Protein AF-A0A6J4M6Q7-F1 (afdb_monomer_lite)

Radius of gyration: 16.39 Å; chains: 1; bounding box: 34×26×50 Å

Foldseek 3Di:
DDLVVLLVVLLVQLVVLDVVSNVVSLVVCVVVDPPVSSLVSLLSSQLVNCVVPVVSLVSQVVDPDDPSSVQSSQQSVLVVLVVQLVVVPHDEPPQWDGDNSGDIDGDPVSVVSSLVPDDVVVNVVVVVVVD

Secondary structure (DSSP, 8-state):
--HHHHHHHHHHHHHTT-HHHHHHHHHHHHHHS-TTHHHHHHHHHHHHHHHH-HHHHHHHHHS---HHHHHHHHHHHHHHHHHHHHHTTPPBTTTEEE-TTS-EEE-HHHHHHHHHTS-HHHHHHHHTT--

Structure (mmCIF, N/CA/C/O backbone):
data_AF-A0A6J4M6Q7-F1
#
_entry.id   AF-A0A6J4M6Q7-F1
#
loop_
_atom_site.group_PDB
_atom_site.id
_atom_site.type_symbol
_atom_site.label_atom_id
_atom_site.label_alt_id
_atom_site.label_comp_id
_atom_site.label_asym_id
_atom_site.label_entity_id
_atom_site.label_seq_id
_atom_site.pdbx_PDB_ins_code
_atom_site.Cartn_x
_atom_site.Cartn_y
_atom_site.Cartn_z
_atom_site.occupancy
_atom_site.B_iso_or_equiv
_atom_site.auth_seq_id
_atom_site.auth_comp_id
_atom_site.auth_asym_id
_atom_site.auth_atom_id
_atom_site.pdbx_PDB_model_num
ATOM 1 N N . MET A 1 1 ? 2.069 -1.228 23.344 1.00 58.84 1 MET A N 1
ATOM 2 C CA . MET A 1 1 ? 0.864 -0.978 22.526 1.00 58.84 1 MET A CA 1
ATOM 3 C C . MET A 1 1 ? 0.968 -1.818 21.255 1.00 58.84 1 MET A C 1
ATOM 5 O O . MET A 1 1 ? 2.051 -1.849 20.690 1.00 58.84 1 MET A O 1
ATOM 9 N N . ASN A 1 2 ? -0.055 -2.592 20.868 1.00 77.75 2 ASN A N 1
ATOM 10 C CA . ASN A 1 2 ? 0.086 -3.609 19.811 1.00 77.75 2 ASN A CA 1
ATOM 11 C C . ASN A 1 2 ? -0.368 -3.073 18.444 1.00 77.75 2 ASN A C 1
ATOM 13 O O . ASN A 1 2 ? -1.563 -3.068 18.154 1.00 77.75 2 ASN A O 1
ATOM 17 N N . LEU A 1 3 ? 0.590 -2.657 17.611 1.00 81.56 3 LEU A N 1
ATOM 18 C CA . LEU A 1 3 ? 0.362 -2.144 16.252 1.00 81.56 3 LEU A CA 1
ATOM 19 C C . LEU A 1 3 ? -0.462 -3.100 15.378 1.00 81.56 3 LEU A C 1
ATOM 21 O O . LEU A 1 3 ? -1.285 -2.651 14.588 1.00 81.56 3 LEU A O 1
ATOM 25 N N . SER A 1 4 ? -0.326 -4.412 15.583 1.00 85.00 4 SER A N 1
ATOM 26 C CA . SER A 1 4 ? -1.072 -5.435 14.838 1.00 85.00 4 SER A CA 1
ATOM 27 C C . SER A 1 4 ? -2.587 -5.304 15.017 1.00 85.00 4 SER A C 1
ATOM 29 O O . SER A 1 4 ? -3.339 -5.509 14.066 1.00 85.00 4 SER A O 1
ATOM 31 N N . ASN A 1 5 ? -3.046 -4.913 16.212 1.00 87.25 5 ASN A N 1
ATOM 32 C CA . ASN A 1 5 ? -4.474 -4.733 16.490 1.00 87.25 5 ASN A CA 1
ATOM 33 C C . ASN A 1 5 ? -5.031 -3.499 15.772 1.00 87.25 5 ASN A C 1
ATOM 35 O O . ASN A 1 5 ? -6.131 -3.551 15.226 1.00 87.25 5 ASN A O 1
ATOM 39 N N . PHE A 1 6 ? -4.262 -2.408 15.737 1.00 87.81 6 PHE A N 1
ATOM 40 C CA . PHE A 1 6 ? -4.635 -1.190 15.017 1.00 87.81 6 PHE A CA 1
ATOM 41 C C . PHE A 1 6 ? -4.668 -1.428 13.505 1.00 87.81 6 PHE A C 1
ATOM 43 O O . PHE A 1 6 ? -5.632 -1.042 12.846 1.00 87.81 6 PHE A O 1
ATOM 50 N N . THR A 1 7 ? -3.677 -2.147 12.970 1.00 87.44 7 THR A N 1
ATOM 51 C CA . THR A 1 7 ? -3.642 -2.556 11.559 1.00 87.44 7 THR A CA 1
ATOM 52 C C . THR A 1 7 ? -4.849 -3.417 11.203 1.00 87.44 7 THR A C 1
ATOM 54 O O . THR A 1 7 ? -5.510 -3.162 10.199 1.00 87.44 7 THR A O 1
ATOM 57 N N . PHE A 1 8 ? -5.190 -4.402 12.041 1.00 90.25 8 PHE A N 1
ATOM 58 C CA . PHE A 1 8 ? -6.360 -5.254 11.826 1.00 90.25 8 PHE A CA 1
ATOM 59 C C . PHE A 1 8 ? -7.677 -4.461 11.846 1.00 90.25 8 PHE A C 1
ATOM 61 O O . PHE A 1 8 ? -8.532 -4.665 10.984 1.00 90.25 8 PHE A O 1
ATOM 68 N N . LEU A 1 9 ? -7.835 -3.538 12.799 1.00 90.94 9 LEU A N 1
ATOM 69 C CA . LEU A 1 9 ? -9.004 -2.660 12.884 1.00 90.94 9 LEU A CA 1
ATOM 70 C C . LEU A 1 9 ? -9.137 -1.787 11.638 1.00 90.94 9 LEU A C 1
ATOM 72 O O . LEU A 1 9 ? -10.181 -1.801 10.989 1.00 90.94 9 LEU A O 1
ATOM 76 N N . LEU A 1 10 ? -8.073 -1.077 11.262 1.00 89.12 10 LEU A N 1
ATOM 77 C CA . LEU A 1 10 ? -8.104 -0.190 10.106 1.00 89.12 10 LEU A CA 1
ATOM 78 C C . LEU A 1 10 ? -8.341 -0.959 8.806 1.00 89.12 10 LEU A C 1
ATOM 80 O O . LEU A 1 10 ? -9.124 -0.512 7.976 1.00 89.12 10 LEU A O 1
ATOM 84 N N . LYS A 1 11 ? -7.764 -2.156 8.662 1.00 89.69 11 LYS A N 1
ATOM 85 C CA . LYS A 1 11 ? -8.057 -3.073 7.555 1.00 89.69 11 LYS A CA 1
ATOM 86 C C . LYS A 1 11 ? -9.561 -3.349 7.440 1.00 89.69 11 LYS A C 1
ATOM 88 O O . LYS A 1 11 ? -10.125 -3.220 6.357 1.00 89.69 11 LYS A O 1
ATOM 93 N N . LYS A 1 12 ? -10.228 -3.694 8.549 1.00 91.12 12 LYS A N 1
ATOM 94 C CA . LYS A 1 12 ? -11.680 -3.947 8.569 1.00 91.12 12 LYS A CA 1
ATOM 95 C C . LYS A 1 12 ? -12.497 -2.708 8.217 1.00 91.12 12 LYS A C 1
ATOM 97 O O . LYS A 1 12 ? -13.506 -2.824 7.526 1.00 91.12 12 LYS A O 1
ATOM 102 N N . VAL A 1 13 ? -12.051 -1.535 8.654 1.00 89.62 13 VAL A N 1
ATOM 103 C CA . VAL A 1 13 ? -12.707 -0.267 8.322 1.00 89.62 13 VAL A CA 1
ATOM 104 C C . VAL A 1 13 ? -12.533 0.072 6.838 1.00 89.62 13 VAL A C 1
ATOM 106 O O . VAL A 1 13 ? -13.521 0.373 6.176 1.00 89.62 13 VAL A O 1
ATOM 109 N N . ILE A 1 14 ? -11.333 -0.076 6.271 1.00 86.88 14 ILE A N 1
ATOM 110 C CA . ILE A 1 14 ? -11.080 0.105 4.831 1.00 86.88 14 ILE A CA 1
ATOM 111 C C . ILE A 1 14 ? -11.959 -0.850 4.004 1.00 86.88 14 ILE A C 1
ATOM 113 O O . ILE A 1 14 ? -12.582 -0.428 3.034 1.00 86.88 14 ILE A O 1
ATOM 117 N N . GLN A 1 15 ? -12.090 -2.112 4.428 1.00 87.31 15 GLN A N 1
ATOM 118 C CA . GLN A 1 15 ? -12.958 -3.103 3.773 1.00 87.31 15 GLN A CA 1
ATOM 119 C C . GLN A 1 15 ? -14.445 -2.710 3.773 1.00 87.31 15 GLN A C 1
ATOM 121 O O . GLN A 1 15 ? -15.190 -3.166 2.909 1.00 87.31 15 GLN A O 1
ATOM 126 N N . SER A 1 16 ? -14.888 -1.855 4.703 1.00 88.25 16 SER A N 1
ATOM 127 C CA . SER A 1 16 ? -16.265 -1.342 4.712 1.00 88.25 16 SER A CA 1
ATOM 128 C C . SER A 1 16 ? -16.537 -0.283 3.636 1.00 88.25 16 SER A C 1
ATOM 130 O O . SER A 1 16 ? -17.696 0.043 3.402 1.00 88.25 16 SER A O 1
ATOM 132 N N . ARG A 1 17 ? -15.486 0.224 2.968 1.00 83.62 17 ARG A N 1
ATOM 133 C CA . ARG A 1 17 ? -15.543 1.270 1.931 1.00 83.62 17 ARG A CA 1
ATOM 134 C C . ARG A 1 17 ? -16.272 2.550 2.370 1.00 83.62 17 ARG A C 1
ATOM 136 O O . ARG A 1 17 ? -16.849 3.264 1.554 1.00 83.62 17 ARG A O 1
ATOM 143 N N . ASP A 1 18 ? -16.207 2.849 3.663 1.00 86.19 18 ASP A N 1
ATOM 144 C CA . ASP A 1 18 ? -16.747 4.058 4.285 1.00 86.19 18 ASP A CA 1
ATOM 145 C C . ASP A 1 18 ? -15.590 5.017 4.611 1.00 86.19 18 ASP A C 1
ATOM 147 O O . ASP A 1 18 ? -14.796 4.770 5.524 1.00 86.19 18 ASP A O 1
ATOM 151 N N . LEU A 1 19 ? -15.466 6.096 3.831 1.00 80.25 19 LEU A N 1
ATOM 152 C CA . LEU A 1 19 ? -14.369 7.059 3.971 1.00 80.25 19 LEU A CA 1
ATOM 153 C C . LEU A 1 19 ? -14.406 7.813 5.293 1.00 80.25 19 LEU A C 1
ATOM 155 O O . LEU A 1 19 ? -13.345 8.058 5.868 1.00 80.25 19 LEU A O 1
ATOM 159 N N . ASP A 1 20 ? -15.594 8.152 5.787 1.00 80.25 20 ASP A N 1
ATOM 160 C CA . ASP A 1 20 ? -15.742 8.910 7.027 1.00 80.25 20 ASP A CA 1
ATOM 161 C C . ASP A 1 20 ? -15.288 8.057 8.211 1.00 80.25 20 ASP A C 1
ATOM 163 O O . ASP A 1 20 ? -14.565 8.528 9.095 1.00 80.25 20 ASP A O 1
ATOM 167 N N . ARG A 1 21 ? -15.612 6.759 8.189 1.00 84.38 21 ARG A N 1
ATOM 168 C CA . ARG A 1 21 ? -15.087 5.810 9.176 1.00 84.38 21 ARG A CA 1
ATOM 169 C C . ARG A 1 21 ? -13.583 5.615 9.059 1.00 84.38 21 ARG A C 1
ATOM 171 O O . ARG A 1 21 ? -12.920 5.548 10.096 1.00 84.38 21 ARG A O 1
ATOM 178 N N . VAL A 1 22 ? -13.028 5.523 7.848 1.00 84.75 22 VAL A N 1
ATOM 179 C CA . VAL A 1 22 ? -11.569 5.415 7.654 1.00 84.75 22 VAL A CA 1
ATOM 180 C C . VAL A 1 22 ? -10.873 6.654 8.220 1.00 84.75 22 VAL A C 1
ATOM 182 O O . VAL A 1 22 ? -9.978 6.519 9.054 1.00 84.75 22 VAL A O 1
ATOM 185 N N . ALA A 1 23 ? -11.320 7.852 7.843 1.00 80.81 23 ALA A N 1
ATOM 186 C CA . ALA A 1 23 ? -10.750 9.112 8.307 1.00 80.81 23 ALA A CA 1
ATOM 187 C C . ALA A 1 23 ? -10.875 9.274 9.831 1.00 80.81 23 ALA A C 1
ATOM 189 O O . ALA A 1 23 ? -9.885 9.575 10.499 1.00 80.81 23 ALA A O 1
ATOM 190 N N . GLY A 1 24 ? -12.053 8.997 10.400 1.00 82.44 24 GLY A N 1
ATOM 191 C CA . GLY A 1 24 ? -12.281 9.061 11.846 1.00 82.44 24 GLY A CA 1
ATOM 192 C C . GLY A 1 24 ? -11.443 8.048 12.634 1.00 82.44 24 GLY A C 1
ATOM 193 O O . GLY A 1 24 ? -10.947 8.353 13.722 1.00 82.44 24 GLY A O 1
ATOM 194 N N . THR A 1 25 ? -11.208 6.860 12.069 1.00 87.12 25 THR A N 1
ATOM 195 C CA . THR A 1 25 ? -10.328 5.847 12.672 1.00 87.12 25 THR A CA 1
ATOM 196 C C . THR A 1 25 ? -8.876 6.318 12.674 1.00 87.12 25 THR A C 1
ATOM 198 O O . THR A 1 25 ? -8.211 6.229 13.703 1.00 87.12 25 THR A O 1
ATOM 201 N N . ILE A 1 26 ? -8.389 6.880 11.562 1.00 84.31 26 ILE A N 1
ATOM 202 C CA . ILE A 1 26 ? -7.027 7.427 11.470 1.00 84.31 26 ILE A CA 1
ATOM 203 C C . ILE A 1 26 ? -6.842 8.599 12.445 1.00 84.31 26 ILE A C 1
ATOM 205 O O . ILE A 1 26 ? -5.834 8.650 13.145 1.00 84.31 26 ILE A O 1
ATOM 209 N N . GLN A 1 27 ? -7.824 9.498 12.566 1.00 81.44 27 GLN A N 1
ATOM 210 C CA . GLN A 1 27 ? -7.779 10.578 13.560 1.00 81.44 27 GLN A CA 1
ATOM 211 C C . GLN A 1 27 ? -7.733 10.045 14.994 1.00 81.44 27 GLN A C 1
ATOM 213 O O . GLN A 1 27 ? -6.951 10.527 15.810 1.00 81.44 27 GLN A O 1
ATOM 218 N N . SER A 1 28 ? -8.532 9.019 15.297 1.00 85.12 28 SER A N 1
ATOM 219 C CA . SER A 1 28 ? -8.498 8.361 16.606 1.00 85.12 28 SER A CA 1
ATOM 220 C C . SER A 1 28 ? -7.128 7.736 16.869 1.00 85.12 28 SER A C 1
ATOM 222 O O . SER A 1 28 ? -6.621 7.791 17.984 1.00 85.12 28 SER A O 1
ATOM 224 N N . PHE A 1 29 ? -6.489 7.178 15.840 1.00 87.12 29 PHE A N 1
ATOM 225 C CA . PHE A 1 29 ? -5.153 6.605 15.954 1.00 87.12 29 PHE A CA 1
ATOM 226 C C . PHE A 1 29 ? -4.115 7.671 16.298 1.00 87.12 29 PHE A C 1
ATOM 228 O O . PHE A 1 29 ? -3.342 7.438 17.217 1.00 87.12 29 PHE A O 1
ATOM 235 N N . MET A 1 30 ? -4.162 8.854 15.679 1.00 81.44 30 MET A N 1
ATOM 236 C CA . MET A 1 30 ? -3.279 9.981 16.032 1.00 81.44 30 MET A CA 1
ATOM 237 C C . MET A 1 30 ? -3.382 10.411 17.503 1.00 81.44 30 MET A C 1
ATOM 239 O O . MET A 1 30 ? -2.425 10.936 18.053 1.00 81.44 30 MET A O 1
ATOM 243 N N . GLN A 1 31 ? -4.516 10.176 18.170 1.00 85.00 31 GLN A N 1
ATOM 244 C CA . GLN A 1 31 ? -4.657 10.459 19.605 1.00 85.00 31 GLN A CA 1
ATOM 245 C C . GLN A 1 31 ? -4.203 9.304 20.506 1.00 85.00 31 GLN A C 1
ATOM 247 O O . GLN A 1 31 ? -3.961 9.499 21.696 1.00 85.00 31 GLN A O 1
ATOM 252 N N . LEU A 1 32 ? -4.139 8.090 19.961 1.00 86.06 32 LEU A N 1
ATOM 253 C CA . LEU A 1 32 ? -3.894 6.859 20.711 1.00 86.06 32 LEU A CA 1
ATOM 254 C C . LEU A 1 32 ? -2.483 6.311 20.516 1.00 86.06 32 LEU A C 1
ATOM 256 O O . LEU A 1 32 ? -2.069 5.456 21.295 1.00 86.06 32 LEU A O 1
ATOM 260 N N . MET A 1 33 ? -1.756 6.757 19.493 1.00 86.06 33 MET A N 1
ATOM 261 C CA . MET A 1 33 ? -0.407 6.296 19.193 1.00 86.06 33 MET A CA 1
ATOM 262 C C . MET A 1 33 ? 0.531 7.441 18.832 1.00 86.06 33 MET A C 1
ATOM 264 O O . MET A 1 33 ? 0.062 8.474 18.367 1.00 86.06 33 MET A O 1
ATOM 268 N N . PRO A 1 34 ? 1.848 7.252 19.024 1.00 82.69 34 PRO A N 1
ATOM 269 C CA . PRO A 1 34 ? 2.850 8.190 18.540 1.00 82.69 34 PRO A CA 1
ATOM 270 C C . PRO A 1 34 ? 2.671 8.513 17.049 1.00 82.69 34 PRO A C 1
ATOM 272 O O . PRO A 1 34 ? 2.352 7.624 16.252 1.00 82.69 34 PRO A O 1
ATOM 275 N N . ASP A 1 35 ? 2.903 9.773 16.675 1.00 73.06 35 ASP A N 1
ATOM 276 C CA . ASP A 1 35 ? 2.689 10.279 15.311 1.00 73.06 35 ASP A CA 1
ATOM 277 C C . ASP A 1 35 ? 3.482 9.506 14.245 1.00 73.06 35 ASP A C 1
ATOM 279 O O . ASP A 1 35 ? 3.041 9.397 13.105 1.00 73.06 35 ASP A O 1
ATOM 283 N N . ASP A 1 36 ? 4.625 8.920 14.602 1.00 74.44 36 ASP A N 1
ATOM 284 C CA . ASP A 1 36 ? 5.459 8.096 13.723 1.00 74.44 36 ASP A CA 1
ATOM 285 C C . ASP A 1 36 ? 4.886 6.686 13.482 1.00 74.44 36 ASP A C 1
ATOM 287 O O . ASP A 1 36 ? 5.221 6.031 12.493 1.00 74.44 36 ASP A O 1
ATOM 291 N N . GLN A 1 37 ? 3.972 6.219 14.338 1.00 79.44 37 GLN A N 1
ATOM 292 C CA . GLN A 1 37 ? 3.354 4.893 14.236 1.00 79.44 37 GLN A CA 1
ATOM 293 C C . GLN A 1 37 ? 2.072 4.888 13.399 1.00 79.44 37 GLN A C 1
ATOM 295 O O . GLN A 1 37 ? 1.769 3.875 12.759 1.00 79.44 37 GLN A O 1
ATOM 300 N N . VAL A 1 38 ? 1.337 6.005 13.345 1.00 79.62 38 VAL A N 1
ATOM 301 C CA . VAL A 1 38 ? 0.108 6.115 12.535 1.00 79.62 38 VAL A CA 1
ATOM 302 C C . VAL A 1 38 ? 0.385 5.845 11.050 1.00 79.62 38 VAL A C 1
ATOM 304 O O . VAL A 1 38 ? -0.307 4.997 10.476 1.00 79.62 38 VAL A O 1
ATOM 307 N N . PRO A 1 39 ? 1.408 6.457 10.414 1.00 71.56 39 PRO A N 1
ATOM 308 C CA . PRO A 1 39 ? 1.756 6.173 9.026 1.00 71.56 39 PRO A CA 1
ATOM 309 C C . PRO A 1 39 ? 2.049 4.695 8.779 1.00 71.56 39 PRO A C 1
ATOM 311 O O . PRO A 1 39 ? 1.623 4.154 7.760 1.00 71.56 39 PRO A O 1
ATOM 314 N N . LEU A 1 40 ? 2.728 4.020 9.713 1.00 77.94 40 LEU A N 1
ATOM 315 C CA . LEU A 1 40 ? 3.079 2.604 9.595 1.00 77.94 40 LEU A CA 1
ATOM 316 C C . LEU A 1 40 ? 1.835 1.704 9.631 1.00 77.94 40 LEU A C 1
ATOM 318 O O . LEU A 1 40 ? 1.702 0.792 8.809 1.00 77.94 40 LEU A O 1
ATOM 322 N N . VAL A 1 41 ? 0.906 1.976 10.550 1.00 81.56 41 VAL A N 1
ATOM 323 C CA . VAL A 1 41 ? -0.364 1.245 10.677 1.00 81.56 41 VAL A CA 1
ATOM 324 C C . VAL A 1 41 ? -1.232 1.436 9.437 1.00 81.56 41 VAL A C 1
ATOM 326 O O . VAL A 1 41 ? -1.700 0.453 8.860 1.00 81.56 41 VAL A O 1
ATOM 329 N N . VAL A 1 42 ? -1.404 2.687 8.995 1.00 80.62 42 VAL A N 1
ATOM 330 C CA . VAL A 1 42 ? -2.156 3.026 7.776 1.00 80.62 42 VAL A CA 1
ATOM 331 C C . VAL A 1 42 ? -1.564 2.310 6.576 1.00 80.62 42 VAL A C 1
ATOM 333 O O . VAL A 1 42 ? -2.274 1.633 5.831 1.00 80.62 42 VAL A O 1
ATOM 336 N N . SER A 1 43 ? -0.244 2.382 6.447 1.00 70.25 43 SER A N 1
ATOM 337 C CA . SER A 1 43 ? 0.464 1.808 5.316 1.00 70.25 43 SER A CA 1
ATOM 338 C C . SER A 1 43 ? 0.334 0.293 5.239 1.00 70.25 43 SER A C 1
ATOM 340 O O . SER A 1 43 ? 0.110 -0.270 4.167 1.00 70.25 43 SER A O 1
ATOM 342 N N . THR A 1 44 ? 0.455 -0.372 6.386 1.00 79.62 44 THR A N 1
ATOM 343 C CA . THR A 1 44 ? 0.348 -1.829 6.473 1.00 79.62 44 THR A CA 1
ATOM 344 C C . THR A 1 44 ? -1.084 -2.285 6.202 1.00 79.62 44 THR A C 1
ATOM 346 O O . THR A 1 44 ? -1.287 -3.265 5.488 1.00 79.62 44 THR A O 1
ATOM 349 N N . ALA A 1 45 ? -2.082 -1.567 6.726 1.00 84.19 45 ALA A N 1
ATOM 350 C CA . ALA A 1 45 ? -3.487 -1.897 6.514 1.00 84.19 45 ALA A CA 1
ATOM 351 C C . ALA A 1 45 ? -3.871 -1.783 5.032 1.00 84.19 45 ALA A C 1
ATOM 353 O O . ALA A 1 45 ? -4.461 -2.713 4.490 1.00 84.19 45 ALA A O 1
ATOM 354 N N . ILE A 1 46 ? -3.480 -0.695 4.359 1.00 80.12 46 ILE A N 1
ATOM 355 C CA . ILE A 1 46 ? -3.748 -0.500 2.927 1.00 80.12 46 ILE A CA 1
ATOM 356 C C . ILE A 1 46 ? -3.110 -1.614 2.097 1.00 80.12 46 ILE A C 1
ATOM 358 O O . ILE A 1 46 ? -3.804 -2.240 1.301 1.00 80.12 46 ILE A O 1
ATOM 362 N N . ALA A 1 47 ? -1.824 -1.909 2.312 1.00 74.44 47 ALA A N 1
ATOM 363 C CA . ALA A 1 47 ? -1.131 -2.961 1.568 1.00 74.44 47 ALA A CA 1
ATOM 364 C C . ALA A 1 47 ? -1.806 -4.333 1.742 1.00 74.44 47 ALA A C 1
ATOM 366 O O . ALA A 1 47 ? -1.989 -5.065 0.771 1.00 74.44 47 ALA A O 1
ATOM 367 N N . GLN A 1 48 ? -2.232 -4.668 2.965 1.00 81.44 48 GLN A N 1
ATOM 368 C CA . GLN A 1 48 ? -2.956 -5.913 3.227 1.00 81.44 48 GLN A CA 1
ATOM 369 C C . GLN A 1 48 ? -4.314 -5.960 2.525 1.00 81.44 48 GLN A C 1
ATOM 371 O O . GLN A 1 48 ? -4.648 -6.990 1.948 1.00 81.44 48 GLN A O 1
ATOM 376 N N . VAL A 1 49 ? -5.099 -4.876 2.559 1.00 82.88 49 VAL A N 1
ATOM 377 C CA . VAL A 1 49 ? -6.411 -4.873 1.894 1.00 82.88 49 VAL A CA 1
ATOM 378 C C . VAL A 1 49 ? -6.261 -4.931 0.381 1.00 82.88 49 VAL A C 1
ATOM 380 O O . VAL A 1 49 ? -6.980 -5.689 -0.250 1.00 82.88 49 VAL A O 1
ATOM 383 N N . VAL A 1 50 ? -5.327 -4.180 -0.204 1.00 77.00 50 VAL A N 1
ATOM 384 C CA . VAL A 1 50 ? -5.119 -4.159 -1.660 1.00 77.00 50 VAL A CA 1
ATOM 385 C C . VAL A 1 50 ? -4.656 -5.519 -2.187 1.00 77.00 50 VAL A C 1
ATOM 387 O O . VAL A 1 50 ? -5.128 -5.951 -3.235 1.00 77.00 50 VAL A O 1
ATOM 390 N N . ASN A 1 51 ? -3.794 -6.224 -1.446 1.00 75.00 51 ASN A N 1
ATOM 391 C CA . ASN A 1 51 ? -3.389 -7.585 -1.805 1.00 75.00 51 ASN A CA 1
ATOM 392 C C . ASN A 1 51 ? -4.557 -8.586 -1.756 1.00 75.00 51 ASN A C 1
ATOM 394 O O . ASN A 1 51 ? -4.564 -9.549 -2.518 1.00 75.00 51 ASN A O 1
ATOM 398 N N . GLU A 1 52 ? -5.527 -8.387 -0.859 1.00 80.19 52 GLU A N 1
ATOM 399 C CA . GLU A 1 52 ? -6.699 -9.264 -0.715 1.00 80.19 52 GLU A CA 1
ATOM 400 C C . GLU A 1 52 ? -7.847 -8.904 -1.669 1.00 80.19 52 GLU A C 1
ATOM 402 O O . GLU A 1 52 ? -8.545 -9.790 -2.157 1.00 80.19 52 GLU A O 1
ATOM 407 N N . ASP A 1 53 ? -8.047 -7.613 -1.934 1.00 79.44 53 ASP A N 1
ATOM 408 C CA . ASP A 1 53 ? -9.054 -7.064 -2.840 1.00 79.44 53 ASP A CA 1
ATOM 409 C C . ASP A 1 53 ? -8.453 -5.906 -3.660 1.00 79.44 53 ASP A C 1
ATOM 411 O O . ASP A 1 53 ? -8.498 -4.741 -3.238 1.00 79.44 53 ASP A O 1
ATOM 415 N N . PRO A 1 54 ? -7.951 -6.189 -4.875 1.00 72.06 54 PRO A N 1
ATOM 416 C CA . PRO A 1 54 ? -7.402 -5.168 -5.761 1.00 72.06 54 PRO A CA 1
ATOM 417 C C . PRO A 1 54 ? -8.393 -4.050 -6.116 1.00 72.06 54 PRO A C 1
ATOM 419 O O . PRO A 1 54 ? -7.966 -2.938 -6.417 1.00 72.06 54 PRO A O 1
ATOM 422 N N . GLN A 1 55 ? -9.714 -4.274 -6.049 1.00 75.94 55 GLN A N 1
ATOM 423 C CA . GLN A 1 55 ? -10.686 -3.200 -6.307 1.00 75.94 55 GLN A CA 1
ATOM 424 C C . GLN A 1 55 ? -10.672 -2.123 -5.219 1.00 75.94 55 GLN A C 1
ATOM 426 O O . GLN A 1 55 ? -11.041 -0.974 -5.477 1.00 75.94 55 GLN A O 1
ATOM 431 N N . THR A 1 56 ? -10.224 -2.470 -4.012 1.00 76.62 56 THR A N 1
ATOM 432 C CA . THR A 1 56 ? -10.050 -1.494 -2.939 1.00 76.62 56 THR A CA 1
ATOM 433 C C . THR A 1 56 ? -8.955 -0.481 -3.280 1.00 76.62 56 THR A C 1
ATOM 435 O O . THR A 1 56 ? -9.081 0.680 -2.903 1.00 76.62 56 THR A O 1
ATOM 438 N N . PHE A 1 57 ? -7.942 -0.855 -4.072 1.00 70.19 57 PHE A N 1
ATOM 439 C CA . PHE A 1 57 ? -6.956 0.101 -4.582 1.00 70.19 57 PHE A CA 1
ATOM 440 C C . PHE A 1 57 ? -7.616 1.188 -5.433 1.00 70.19 57 PHE A C 1
ATOM 442 O O . PHE A 1 57 ? -7.385 2.372 -5.208 1.00 70.19 57 PHE A O 1
ATOM 449 N N . THR A 1 58 ? -8.480 0.799 -6.376 1.00 70.44 58 THR A N 1
ATOM 450 C CA . THR A 1 58 ? -9.198 1.752 -7.235 1.00 70.44 58 THR A CA 1
ATOM 451 C C . THR A 1 58 ? -10.092 2.680 -6.419 1.00 70.44 58 THR A C 1
ATOM 453 O O . THR A 1 58 ? -10.123 3.877 -6.686 1.00 70.44 58 THR A O 1
ATOM 456 N N . TRP A 1 59 ? -10.780 2.148 -5.405 1.00 78.38 59 TRP A N 1
ATOM 457 C CA . TRP A 1 59 ? -11.594 2.953 -4.494 1.00 78.38 59 TRP A CA 1
ATOM 458 C C . TRP A 1 59 ? -10.741 3.956 -3.704 1.00 78.38 59 TRP A C 1
ATOM 460 O O . TRP A 1 59 ? -11.032 5.147 -3.748 1.00 78.38 59 TRP A O 1
ATOM 470 N N . LEU A 1 60 ? -9.650 3.504 -3.072 1.00 75.62 60 LEU A N 1
ATOM 471 C CA . LEU A 1 60 ? -8.736 4.366 -2.313 1.00 75.62 60 LEU A CA 1
ATOM 472 C C . LEU A 1 60 ? -8.088 5.446 -3.198 1.00 75.62 60 LEU A C 1
ATOM 474 O O . LEU A 1 60 ? -7.979 6.594 -2.777 1.00 75.62 60 LEU A O 1
ATOM 478 N N . ALA A 1 61 ? -7.694 5.103 -4.427 1.00 66.38 61 ALA A N 1
ATOM 479 C CA . ALA A 1 61 ? -7.055 6.020 -5.373 1.00 66.38 61 ALA A CA 1
ATOM 480 C C . ALA A 1 61 ? -8.004 7.103 -5.917 1.00 66.38 61 ALA A C 1
ATOM 482 O O . ALA A 1 61 ? -7.558 8.196 -6.257 1.00 66.38 61 ALA A O 1
ATOM 483 N N . GLN A 1 62 ? -9.306 6.819 -6.001 1.00 66.25 62 GLN A N 1
ATOM 484 C CA . GLN A 1 62 ? -10.323 7.799 -6.406 1.00 66.25 62 GLN A CA 1
ATOM 485 C C . GLN A 1 62 ? -10.717 8.750 -5.273 1.00 66.25 62 GLN A C 1
ATOM 487 O O . GLN A 1 62 ? -11.394 9.750 -5.510 1.00 66.25 62 GLN A O 1
ATOM 492 N N . THR A 1 63 ? -10.309 8.444 -4.044 1.00 63.94 63 THR A N 1
ATOM 493 C CA . THR A 1 63 ? -10.676 9.206 -2.854 1.00 63.94 63 THR A CA 1
ATOM 494 C C . THR A 1 63 ? -9.523 10.074 -2.382 1.00 63.94 63 THR A C 1
ATOM 496 O O . THR A 1 63 ? -8.375 9.641 -2.338 1.00 63.94 63 THR A O 1
ATOM 499 N N . THR A 1 64 ? -9.830 11.320 -2.025 1.00 56.91 64 THR A N 1
ATOM 500 C CA . THR A 1 64 ? -8.860 12.327 -1.580 1.00 56.91 64 THR A CA 1
ATOM 501 C C . THR A 1 64 ? -8.342 11.987 -0.182 1.00 56.91 64 THR A C 1
ATOM 503 O O . THR A 1 64 ? -8.756 12.563 0.821 1.00 56.91 64 THR A O 1
ATOM 506 N N . LEU A 1 65 ? -7.471 10.988 -0.094 1.00 61.53 65 LEU A N 1
ATOM 507 C CA . LEU A 1 65 ? -6.837 10.583 1.154 1.00 61.53 65 LEU A CA 1
ATOM 508 C C . LEU A 1 65 ? -5.587 11.435 1.414 1.00 61.53 65 LEU A C 1
ATOM 510 O O . LEU A 1 65 ? -5.052 12.088 0.518 1.00 61.53 65 LEU A O 1
ATOM 514 N N . SER A 1 66 ? -5.137 11.457 2.670 1.00 62.06 66 SER A N 1
ATOM 515 C CA . SER A 1 66 ? -3.967 12.228 3.114 1.00 62.06 66 SER A CA 1
ATOM 516 C C . SER A 1 66 ? -2.721 11.960 2.251 1.00 62.06 66 SER A C 1
ATOM 518 O O . SER A 1 66 ? -2.576 10.873 1.693 1.00 62.06 66 SER A O 1
ATOM 520 N N . GLN A 1 67 ? -1.775 12.910 2.188 1.00 62.81 67 GLN A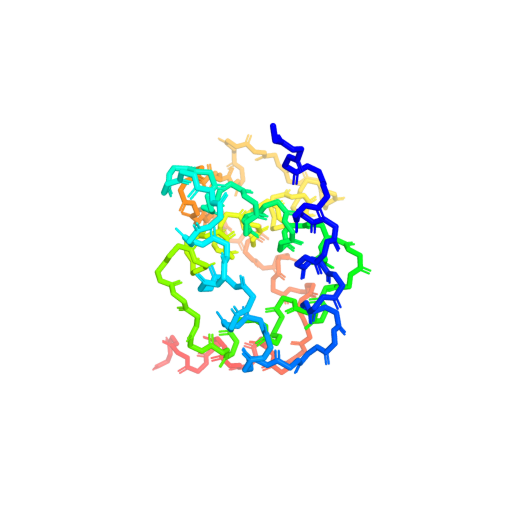 N 1
ATOM 521 C CA . GLN A 1 67 ? -0.504 12.749 1.450 1.00 62.81 67 GLN A CA 1
ATOM 522 C C . GLN A 1 67 ? 0.207 11.421 1.762 1.00 62.81 67 GLN A C 1
ATOM 524 O O . GLN A 1 67 ? 0.695 10.754 0.855 1.00 62.81 67 GLN A O 1
ATOM 529 N N . THR A 1 68 ? 0.205 10.996 3.027 1.00 59.88 68 THR A N 1
ATOM 530 C CA . THR A 1 68 ? 0.761 9.707 3.469 1.00 59.88 68 THR A CA 1
ATOM 531 C C . THR A 1 68 ? 0.089 8.513 2.789 1.00 59.88 68 THR A C 1
ATOM 533 O O . THR A 1 68 ? 0.755 7.549 2.420 1.00 59.88 68 THR A O 1
ATOM 536 N N . THR A 1 69 ? -1.226 8.581 2.587 1.00 63.53 69 THR A N 1
ATOM 537 C CA . THR A 1 69 ? -1.983 7.536 1.892 1.00 63.53 69 THR A CA 1
ATOM 538 C C . THR A 1 69 ? -1.655 7.518 0.403 1.00 63.53 69 THR A C 1
ATOM 540 O O . THR A 1 69 ? -1.473 6.447 -0.164 1.00 63.53 69 THR A O 1
ATOM 543 N N . VAL A 1 70 ? -1.519 8.691 -0.222 1.00 65.06 70 VAL A N 1
ATOM 544 C CA . VAL A 1 70 ? -1.144 8.816 -1.640 1.00 65.06 70 VAL A CA 1
ATOM 545 C C . VAL A 1 70 ? 0.245 8.235 -1.899 1.00 65.06 70 VAL A C 1
ATOM 547 O O . VAL A 1 70 ? 0.399 7.434 -2.819 1.00 65.06 70 VAL A O 1
ATOM 550 N N . ILE A 1 71 ? 1.233 8.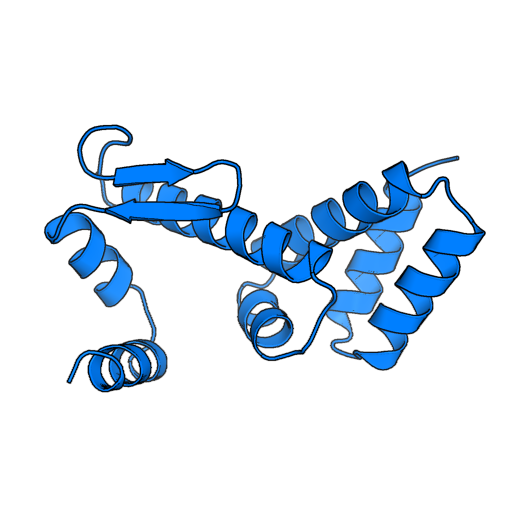570 -1.061 1.00 67.12 71 ILE A N 1
ATOM 551 C CA . ILE A 1 71 ? 2.590 8.009 -1.158 1.00 67.12 71 ILE A CA 1
ATOM 552 C C . ILE A 1 71 ? 2.524 6.486 -1.051 1.00 67.12 71 ILE A C 1
ATOM 554 O O . ILE A 1 71 ? 3.032 5.786 -1.925 1.00 67.12 71 ILE A O 1
ATOM 558 N N . LYS A 1 72 ? 1.812 5.949 -0.049 1.00 67.31 72 LYS A N 1
ATOM 559 C CA . LYS A 1 72 ? 1.750 4.497 0.120 1.00 67.31 72 LYS A CA 1
ATOM 560 C C . LYS A 1 72 ? 1.003 3.784 -1.000 1.00 67.31 72 LYS A C 1
ATOM 562 O O . LYS A 1 72 ? 1.414 2.698 -1.401 1.00 67.31 72 LYS A O 1
ATOM 567 N N . LEU A 1 73 ? -0.071 4.371 -1.522 1.00 66.81 73 LEU A N 1
ATOM 568 C CA . LEU A 1 73 ? -0.736 3.848 -2.713 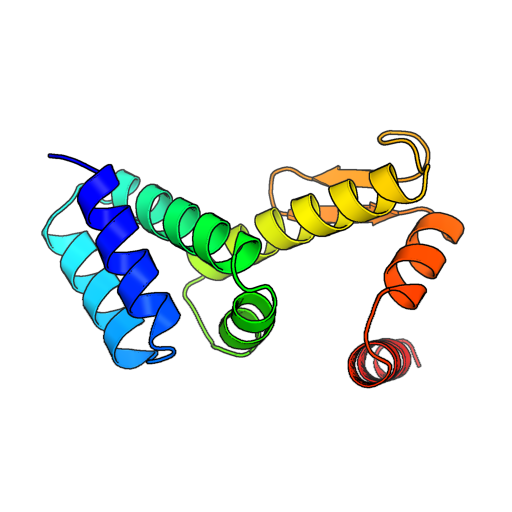1.00 66.81 73 LEU A CA 1
ATOM 569 C C . LEU A 1 73 ? 0.236 3.818 -3.897 1.00 66.81 73 LEU A C 1
ATOM 571 O O . LEU A 1 73 ? 0.261 2.825 -4.615 1.00 66.81 73 LEU A O 1
ATOM 575 N N . GLY A 1 74 ? 1.088 4.834 -4.050 1.00 67.38 74 GLY A N 1
ATOM 576 C CA . GLY A 1 74 ? 2.183 4.837 -5.021 1.00 67.38 74 GLY A CA 1
ATOM 577 C C . GLY A 1 74 ? 3.169 3.682 -4.817 1.00 67.38 74 GLY A C 1
ATOM 578 O O . GLY A 1 74 ? 3.479 2.966 -5.770 1.00 67.38 74 GLY A O 1
ATOM 579 N N . GLU A 1 75 ? 3.619 3.438 -3.585 1.00 72.56 75 GLU A N 1
ATOM 580 C CA . GLU A 1 75 ? 4.508 2.313 -3.254 1.00 72.56 75 GLU A CA 1
ATOM 581 C C . GLU A 1 75 ? 3.855 0.951 -3.543 1.00 72.56 75 GLU A C 1
ATOM 583 O O . GLU A 1 75 ? 4.465 0.086 -4.172 1.00 72.56 75 GLU A O 1
ATOM 588 N N . VAL A 1 76 ? 2.599 0.758 -3.126 1.00 68.38 76 VAL A N 1
ATOM 589 C CA . VAL A 1 76 ? 1.840 -0.484 -3.357 1.00 68.38 76 VAL A CA 1
ATOM 590 C C . VAL A 1 76 ? 1.610 -0.700 -4.852 1.00 68.38 76 VAL A C 1
ATOM 592 O O . VAL A 1 76 ? 1.857 -1.795 -5.350 1.00 68.38 76 VAL A O 1
ATOM 595 N N . ALA A 1 77 ? 1.221 0.341 -5.592 1.00 67.62 77 ALA A N 1
ATOM 596 C CA . ALA A 1 77 ? 1.064 0.273 -7.044 1.00 67.62 77 ALA A CA 1
ATOM 597 C C . ALA A 1 77 ? 2.375 -0.116 -7.736 1.00 67.62 77 ALA A C 1
ATOM 599 O O . ALA A 1 77 ? 2.385 -0.942 -8.646 1.00 67.62 77 ALA A O 1
ATOM 600 N N . THR A 1 78 ? 3.492 0.433 -7.261 1.00 74.69 78 THR A N 1
ATOM 601 C CA . THR A 1 78 ? 4.836 0.135 -7.769 1.00 74.69 78 THR A CA 1
ATOM 602 C C . THR A 1 78 ? 5.222 -1.317 -7.504 1.00 74.69 78 THR A C 1
ATOM 604 O O . THR A 1 78 ? 5.746 -1.990 -8.395 1.00 74.69 78 THR A O 1
ATOM 607 N N . GLN A 1 79 ? 4.922 -1.836 -6.310 1.00 76.31 79 GLN A N 1
ATOM 608 C CA . GLN A 1 79 ? 5.138 -3.243 -5.974 1.00 76.31 79 GLN A CA 1
ATOM 609 C C . GLN A 1 79 ? 4.276 -4.170 -6.835 1.00 76.31 79 GLN A C 1
ATOM 611 O O . GLN A 1 79 ? 4.803 -5.135 -7.385 1.00 76.31 79 GLN A O 1
ATOM 616 N N . MET A 1 80 ? 2.989 -3.862 -7.006 1.00 73.06 80 MET A N 1
ATOM 617 C CA . MET A 1 80 ? 2.082 -4.645 -7.851 1.00 73.06 80 MET A CA 1
ATOM 618 C C . MET A 1 80 ? 2.546 -4.663 -9.311 1.00 73.06 80 MET A C 1
ATOM 620 O O . MET A 1 80 ? 2.647 -5.734 -9.905 1.00 73.06 80 MET A O 1
ATOM 624 N N . ALA A 1 81 ? 2.899 -3.501 -9.870 1.00 73.50 81 ALA A N 1
ATOM 625 C CA . ALA A 1 81 ? 3.416 -3.398 -11.233 1.00 73.50 81 ALA A CA 1
ATOM 626 C C . ALA A 1 81 ? 4.720 -4.195 -11.407 1.00 73.50 81 ALA A C 1
ATOM 628 O O . ALA A 1 81 ? 4.875 -4.928 -12.381 1.00 73.50 81 ALA A O 1
ATOM 629 N N . SER A 1 82 ? 5.628 -4.123 -10.430 1.00 80.50 82 SER A N 1
ATOM 630 C CA . SER A 1 82 ? 6.883 -4.887 -10.440 1.00 80.50 82 SER A CA 1
ATOM 631 C C . SER A 1 82 ? 6.642 -6.397 -10.390 1.00 80.50 82 SER A C 1
ATOM 633 O O . SER A 1 82 ? 7.274 -7.155 -11.127 1.00 80.50 82 SER A O 1
ATOM 635 N N . GLN A 1 83 ? 5.714 -6.849 -9.541 1.00 80.56 83 GLN A N 1
ATOM 636 C CA . GLN A 1 83 ? 5.336 -8.260 -9.436 1.00 80.56 83 GLN A CA 1
ATOM 637 C C . GLN A 1 83 ? 4.696 -8.766 -10.729 1.00 80.56 83 GLN A C 1
ATOM 639 O O . GLN A 1 83 ? 5.058 -9.839 -11.206 1.00 80.56 83 GLN A O 1
ATOM 644 N N . GLN A 1 84 ? 3.796 -7.982 -11.325 1.00 79.50 84 GLN A N 1
ATOM 645 C CA . GLN A 1 84 ? 3.154 -8.312 -12.593 1.00 79.50 84 GLN A CA 1
ATOM 646 C C . GLN A 1 84 ? 4.179 -8.431 -13.726 1.00 79.50 84 GLN A C 1
ATOM 648 O O . GLN A 1 84 ? 4.178 -9.426 -14.446 1.00 79.50 84 GLN A O 1
ATOM 653 N N . LEU A 1 85 ? 5.089 -7.464 -13.850 1.00 81.00 85 LEU A N 1
ATOM 654 C CA . LEU A 1 85 ? 6.166 -7.498 -14.840 1.00 81.00 85 LEU A CA 1
ATOM 655 C C . LEU A 1 85 ? 7.078 -8.712 -14.650 1.00 81.00 85 LEU A C 1
ATOM 657 O O . LEU A 1 85 ? 7.372 -9.425 -15.607 1.00 81.00 85 LEU A O 1
ATOM 661 N N . THR A 1 86 ? 7.462 -9.004 -13.409 1.00 85.81 86 THR A N 1
ATOM 662 C CA . THR A 1 86 ? 8.277 -10.186 -13.096 1.00 85.81 86 THR A CA 1
ATOM 663 C C . THR A 1 86 ? 7.548 -11.480 -13.468 1.00 85.81 86 THR A C 1
ATOM 665 O O . THR A 1 86 ? 8.142 -12.372 -14.069 1.00 85.81 86 THR A O 1
ATOM 668 N N . ALA A 1 87 ? 6.246 -11.582 -13.176 1.00 81.44 87 ALA A N 1
ATOM 669 C CA . ALA A 1 87 ? 5.425 -12.739 -13.539 1.00 81.44 87 ALA A CA 1
ATOM 670 C C . ALA A 1 87 ? 5.274 -12.914 -15.062 1.00 81.44 87 ALA A C 1
ATOM 672 O O . ALA A 1 87 ? 5.113 -14.034 -15.540 1.00 81.44 87 ALA A O 1
ATOM 673 N N . GLN A 1 88 ? 5.364 -11.823 -15.824 1.00 83.12 88 GLN A N 1
ATOM 674 C CA . GLN A 1 88 ? 5.375 -11.822 -17.289 1.00 83.12 88 GLN A CA 1
ATOM 675 C C . GLN A 1 88 ? 6.780 -12.051 -17.886 1.00 83.12 88 GLN A C 1
ATOM 677 O O . GLN A 1 88 ? 6.934 -12.066 -19.106 1.00 83.12 88 GLN A O 1
ATOM 682 N N . GLY A 1 89 ? 7.804 -12.259 -17.049 1.00 87.06 89 GLY A N 1
ATOM 683 C CA . GLY A 1 89 ? 9.173 -12.570 -17.471 1.00 87.06 89 GLY A CA 1
ATOM 684 C C . GLY A 1 89 ? 10.080 -11.356 -17.693 1.00 87.06 89 GLY A C 1
ATOM 685 O O . GLY A 1 89 ? 11.170 -11.517 -18.239 1.00 87.06 89 GLY A O 1
ATOM 686 N N . PHE A 1 90 ? 9.666 -10.154 -17.285 1.00 88.50 90 PHE A N 1
ATOM 687 C CA . PHE A 1 90 ? 10.520 -8.965 -17.327 1.00 88.50 90 PHE A CA 1
ATOM 688 C C . PHE A 1 90 ? 11.477 -8.923 -16.131 1.00 88.50 90 PHE A C 1
ATOM 690 O O . PHE A 1 90 ? 11.113 -9.268 -15.007 1.00 88.50 90 PHE A O 1
ATOM 697 N N . GLU A 1 91 ? 12.703 -8.452 -16.360 1.00 87.81 91 GLU A N 1
ATOM 698 C CA . GLU A 1 91 ? 13.750 -8.393 -15.336 1.00 87.81 91 GLU A CA 1
ATOM 699 C C . GLU A 1 91 ? 13.875 -6.981 -14.741 1.00 87.81 91 GLU A C 1
ATOM 701 O O . GLU A 1 91 ? 14.078 -5.993 -15.459 1.00 87.81 91 GLU A O 1
ATOM 706 N N . GLY A 1 92 ? 13.809 -6.885 -13.410 1.00 85.25 92 GLY A N 1
ATOM 707 C CA . GLY A 1 92 ? 14.096 -5.647 -12.682 1.00 85.25 92 GLY A CA 1
ATOM 708 C C . GLY A 1 92 ? 15.551 -5.195 -12.877 1.00 85.25 92 GLY A C 1
ATOM 709 O O . GLY A 1 92 ? 16.469 -6.011 -12.879 1.00 85.25 92 GLY A O 1
ATOM 710 N N . GLY A 1 93 ? 15.767 -3.893 -13.068 1.00 81.44 93 GLY A N 1
ATOM 711 C CA . GLY A 1 93 ? 17.061 -3.281 -13.396 1.00 81.44 93 GLY A CA 1
ATOM 712 C C . GLY A 1 93 ? 17.433 -3.327 -14.884 1.00 81.44 93 GLY A C 1
ATOM 713 O O . GLY A 1 93 ? 18.429 -2.722 -15.277 1.00 81.44 93 GLY A O 1
ATOM 714 N N . LYS A 1 94 ? 16.638 -4.010 -15.716 1.00 84.38 94 LYS A N 1
ATOM 715 C CA . LYS A 1 94 ? 16.855 -4.130 -17.167 1.00 84.38 94 LYS A CA 1
ATOM 716 C C . LYS A 1 94 ? 15.646 -3.670 -17.969 1.00 84.38 94 LYS A C 1
ATOM 718 O O . LYS A 1 94 ? 15.792 -2.850 -18.867 1.00 84.38 94 LYS A O 1
ATOM 723 N N . ASN A 1 95 ? 14.468 -4.192 -17.634 1.00 85.19 95 ASN A N 1
ATOM 724 C CA . ASN A 1 95 ? 13.205 -3.854 -18.288 1.00 85.19 95 ASN A CA 1
ATOM 725 C C . ASN A 1 95 ? 12.374 -2.851 -17.489 1.00 85.19 95 ASN A C 1
ATOM 727 O O . ASN A 1 95 ? 11.564 -2.121 -18.058 1.00 85.19 95 ASN A O 1
ATOM 731 N N . PHE A 1 96 ? 12.567 -2.813 -16.172 1.00 84.31 96 PHE A N 1
ATOM 732 C CA . PHE A 1 96 ? 11.926 -1.838 -15.303 1.00 84.31 96 PHE A CA 1
ATOM 733 C C . PHE A 1 96 ? 12.759 -1.550 -14.055 1.00 84.31 96 PHE A C 1
ATOM 735 O O . PHE A 1 96 ? 13.522 -2.400 -13.603 1.00 84.31 96 PHE A O 1
ATOM 742 N N . THR A 1 97 ? 12.566 -0.377 -13.464 1.00 86.75 97 THR A N 1
ATOM 743 C CA . THR A 1 97 ? 13.170 0.049 -12.201 1.00 86.75 97 THR A CA 1
ATOM 744 C C . THR A 1 97 ? 12.072 0.587 -11.295 1.00 86.75 97 THR A C 1
ATOM 746 O O . THR A 1 97 ? 11.365 1.527 -11.654 1.00 86.75 97 THR A O 1
ATOM 749 N N . ALA A 1 98 ? 11.920 -0.024 -10.123 1.00 81.56 98 ALA A N 1
ATOM 750 C CA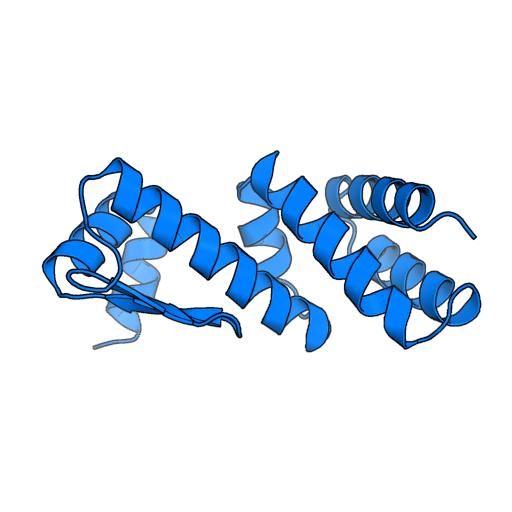 . ALA A 1 98 ? 10.961 0.387 -9.107 1.00 81.56 98 ALA A CA 1
ATOM 751 C C . ALA A 1 98 ? 11.605 1.373 -8.129 1.00 81.56 98 ALA A C 1
ATOM 753 O O . ALA A 1 98 ? 12.684 1.097 -7.601 1.00 81.56 98 ALA A O 1
ATOM 754 N N . HIS A 1 99 ? 10.931 2.489 -7.864 1.00 78.25 99 HIS A N 1
ATOM 755 C CA . HIS A 1 99 ? 11.352 3.457 -6.860 1.00 78.25 99 HIS A CA 1
ATOM 756 C C . HIS A 1 99 ? 10.684 3.149 -5.513 1.00 78.25 99 HIS A C 1
ATOM 758 O O . HIS A 1 99 ? 9.468 2.938 -5.468 1.00 78.25 99 HIS A O 1
ATOM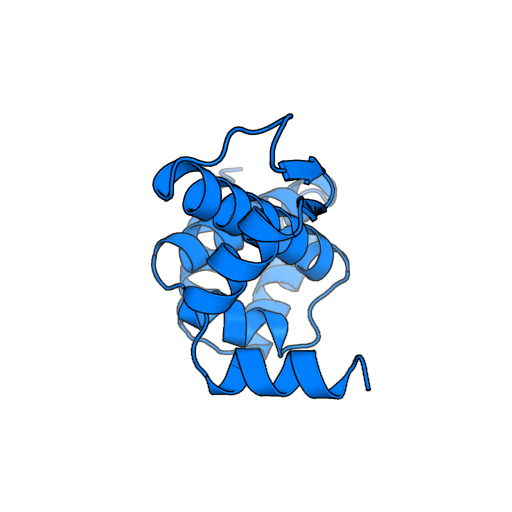 764 N N . PRO A 1 100 ? 11.448 3.096 -4.408 1.00 65.19 100 PRO A N 1
ATOM 765 C CA . PRO A 1 100 ? 10.905 2.755 -3.096 1.00 65.19 100 PRO A CA 1
ATOM 766 C C . PRO A 1 100 ? 9.928 3.807 -2.556 1.00 65.19 100 PRO A C 1
ATOM 768 O O . PRO A 1 100 ? 9.042 3.443 -1.795 1.00 65.19 100 PRO A O 1
ATOM 771 N N . GLU A 1 101 ? 10.041 5.065 -2.985 1.00 65.94 101 GLU A N 1
ATOM 772 C CA . GLU A 1 101 ? 9.099 6.162 -2.715 1.00 65.94 101 GLU A CA 1
ATOM 773 C C . GLU A 1 101 ? 7.830 6.143 -3.594 1.00 65.94 101 GLU A C 1
ATOM 775 O O . GLU A 1 101 ? 6.959 7.005 -3.461 1.00 65.94 101 GLU A O 1
ATOM 780 N N . GLY A 1 102 ? 7.711 5.157 -4.486 1.00 65.31 102 GLY A N 1
ATOM 781 C CA . GLY A 1 102 ? 6.655 5.067 -5.485 1.00 65.31 102 GLY A CA 1
ATOM 782 C C . GLY A 1 102 ? 7.094 5.583 -6.857 1.00 65.31 102 GLY A C 1
ATOM 783 O O . GLY A 1 102 ? 7.922 6.480 -6.991 1.00 65.31 102 GLY A O 1
ATOM 784 N N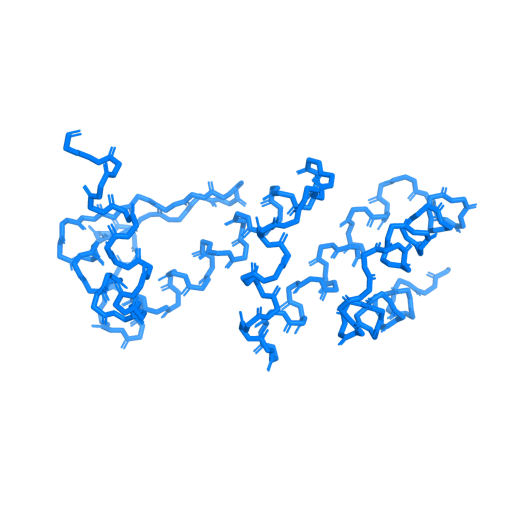 . GLY A 1 103 ? 6.515 4.991 -7.897 1.00 70.12 103 GLY A N 1
ATOM 785 C CA . GLY A 1 103 ? 6.897 5.196 -9.287 1.00 70.12 103 GLY A CA 1
ATOM 786 C C . GLY A 1 103 ? 7.674 4.003 -9.835 1.00 70.12 103 GLY A C 1
ATOM 787 O O . GLY A 1 103 ? 8.516 3.401 -9.169 1.00 70.12 103 GLY A O 1
ATOM 788 N N . ILE A 1 104 ? 7.391 3.658 -11.086 1.00 77.31 104 ILE A N 1
ATOM 789 C CA . ILE A 1 104 ? 8.104 2.620 -11.818 1.00 77.31 104 ILE A CA 1
ATOM 790 C C . ILE A 1 104 ? 8.533 3.197 -13.161 1.00 77.31 104 ILE A C 1
ATOM 792 O O . ILE A 1 104 ? 7.723 3.750 -13.903 1.00 77.31 104 ILE A O 1
ATOM 796 N N . VAL A 1 105 ? 9.823 3.102 -13.460 1.00 82.31 105 VAL A N 1
ATOM 797 C CA . VAL A 1 105 ? 10.347 3.391 -14.792 1.00 82.31 105 VAL A CA 1
ATOM 798 C C . VAL A 1 105 ? 10.335 2.083 -15.555 1.00 82.31 105 VAL A C 1
ATOM 800 O O . VAL A 1 105 ? 10.882 1.093 -15.083 1.00 82.31 105 VAL A O 1
ATOM 803 N N . VAL A 1 106 ? 9.706 2.061 -16.720 1.00 82.38 106 VAL A N 1
ATOM 804 C CA . VAL A 1 106 ? 9.553 0.859 -17.544 1.00 82.38 106 VAL A CA 1
ATOM 805 C C . VAL A 1 106 ? 10.051 1.137 -18.954 1.00 82.38 106 VAL A C 1
ATOM 807 O O . VAL A 1 106 ? 9.902 2.249 -19.464 1.00 82.38 106 VAL A O 1
ATOM 810 N N . ASP A 1 107 ? 10.640 0.131 -19.596 1.00 83.56 107 ASP A N 1
ATOM 811 C CA . ASP A 1 107 ? 10.851 0.172 -21.038 1.00 83.56 107 ASP A CA 1
ATOM 812 C C . ASP A 1 107 ? 9.511 0.039 -21.787 1.00 83.56 107 ASP A C 1
ATOM 814 O O . ASP A 1 107 ? 8.474 -0.292 -21.209 1.00 83.56 107 ASP A O 1
ATOM 818 N N . LYS A 1 108 ? 9.517 0.299 -23.098 1.00 81.25 108 LYS A N 1
ATOM 819 C CA . LYS A 1 108 ? 8.289 0.281 -23.903 1.00 81.25 108 LYS A CA 1
ATOM 820 C C . LYS A 1 108 ? 7.573 -1.079 -23.887 1.00 81.25 108 LYS A C 1
ATOM 822 O O . LYS A 1 108 ? 6.352 -1.106 -23.854 1.00 81.25 108 LYS A O 1
ATOM 827 N N . LYS A 1 109 ? 8.308 -2.197 -23.873 1.00 82.38 109 LYS A N 1
ATOM 828 C CA . LYS A 1 109 ? 7.710 -3.543 -23.873 1.00 82.38 109 LYS A CA 1
ATOM 829 C C . LYS A 1 109 ? 7.082 -3.869 -22.521 1.00 82.38 109 LYS A C 1
ATOM 831 O O . LYS A 1 109 ? 5.995 -4.433 -22.480 1.00 82.38 109 LYS A O 1
ATOM 836 N N . ALA A 1 110 ? 7.751 -3.498 -21.432 1.00 79.00 110 ALA A N 1
ATOM 837 C CA . ALA A 1 110 ? 7.222 -3.618 -20.079 1.00 79.00 110 ALA A CA 1
ATOM 838 C C . ALA A 1 110 ? 5.987 -2.719 -19.885 1.00 79.00 110 ALA A C 1
ATOM 840 O O . ALA A 1 110 ? 4.994 -3.143 -19.297 1.00 79.00 110 ALA A O 1
ATOM 841 N N . LEU A 1 111 ? 6.001 -1.501 -20.437 1.00 79.62 111 LEU A N 1
ATOM 842 C CA . LEU A 1 111 ? 4.836 -0.619 -20.432 1.00 79.62 111 LEU A CA 1
ATOM 843 C C . LEU A 1 111 ? 3.649 -1.250 -21.167 1.00 79.62 111 LEU A C 1
ATOM 845 O O . LEU A 1 111 ? 2.567 -1.339 -20.595 1.00 79.62 111 LEU A O 1
ATOM 849 N N . ASP A 1 112 ? 3.852 -1.723 -22.398 1.00 80.94 112 ASP A N 1
ATOM 850 C CA . ASP A 1 112 ? 2.792 -2.349 -23.195 1.00 80.94 112 ASP A CA 1
ATOM 851 C C . ASP A 1 112 ? 2.184 -3.558 -22.456 1.00 80.94 112 ASP A C 1
ATOM 853 O O . ASP A 1 112 ? 0.964 -3.695 -22.379 1.00 80.94 112 ASP A O 1
ATOM 857 N N . ALA A 1 113 ? 3.013 -4.373 -21.799 1.00 80.75 113 ALA A N 1
ATOM 858 C CA . ALA A 1 113 ? 2.564 -5.555 -21.066 1.00 80.75 113 ALA A CA 1
ATOM 859 C C . ALA A 1 113 ? 1.839 -5.236 -19.734 1.00 80.75 113 ALA A C 1
ATOM 861 O O . ALA A 1 113 ? 0.932 -5.968 -19.312 1.00 80.75 113 ALA A O 1
ATOM 862 N N . LEU A 1 114 ? 2.168 -4.109 -19.088 1.00 75.50 114 LEU A N 1
ATOM 863 C CA . LEU A 1 114 ? 1.365 -3.554 -17.990 1.00 75.50 114 LEU A CA 1
ATOM 864 C C . LEU A 1 114 ? -0.004 -3.087 -18.493 1.00 75.50 114 LEU A C 1
ATOM 866 O O . LEU A 1 114 ? -1.023 -3.390 -17.872 1.00 75.50 114 LEU A O 1
ATOM 870 N N . LEU A 1 115 ? -0.037 -2.379 -19.626 1.00 73.94 115 LEU A N 1
ATOM 871 C CA . LEU A 1 115 ? -1.266 -1.852 -20.223 1.00 73.94 115 LEU A CA 1
ATOM 872 C C . LEU A 1 115 ? -2.193 -2.963 -20.726 1.00 73.94 115 LEU A C 1
ATOM 874 O O . LEU A 1 115 ? -3.416 -2.825 -20.628 1.00 73.94 115 LEU A O 1
ATOM 878 N N . GLU A 1 116 ? -1.640 -4.064 -21.233 1.00 72.88 116 GLU A N 1
ATOM 879 C CA . GLU A 1 116 ? -2.390 -5.256 -21.639 1.00 72.88 116 GLU A CA 1
ATOM 880 C C . GLU A 1 116 ? -3.136 -5.909 -20.467 1.00 72.88 116 GLU A C 1
ATOM 882 O O . GLU A 1 116 ? -4.263 -6.370 -20.643 1.00 72.88 116 GLU A O 1
ATOM 887 N N . GLY A 1 117 ? -2.563 -5.862 -19.259 1.00 62.38 117 GLY A N 1
ATOM 888 C CA . GLY A 1 117 ? -3.190 -6.373 -18.037 1.00 62.38 117 GLY A CA 1
ATOM 889 C C . GLY A 1 117 ? -4.258 -5.459 -17.423 1.00 62.38 117 GLY A C 1
ATOM 890 O O . GLY A 1 117 ? -4.950 -5.876 -16.494 1.00 62.38 117 GLY A O 1
ATOM 891 N N . LEU A 1 118 ? -4.413 -4.224 -17.915 1.00 64.12 118 LEU A N 1
ATOM 892 C CA . LEU A 1 118 ? -5.416 -3.286 -17.409 1.00 64.12 118 LEU A CA 1
ATOM 893 C C . LEU A 1 118 ? -6.779 -3.473 -18.099 1.00 64.12 118 LEU A C 1
ATOM 895 O O . LEU A 1 118 ? -6.829 -3.671 -19.315 1.00 64.12 118 LEU A O 1
ATOM 899 N N . PRO A 1 119 ? -7.900 -3.317 -17.366 1.00 56.34 119 PRO A N 1
ATOM 900 C CA . PRO A 1 119 ? -9.229 -3.244 -17.966 1.00 56.34 119 PRO A CA 1
ATOM 901 C C . PRO A 1 119 ? -9.312 -2.108 -18.996 1.00 56.34 119 PRO A C 1
ATOM 903 O O . PRO A 1 119 ? -8.812 -1.009 -18.743 1.00 56.34 119 PRO A O 1
ATOM 906 N N . ASP A 1 120 ? -10.019 -2.323 -20.112 1.00 54.22 120 ASP A N 1
ATOM 907 C CA . ASP A 1 120 ? -10.087 -1.378 -21.244 1.00 54.22 120 ASP A CA 1
ATOM 908 C C . ASP A 1 120 ? -10.452 0.061 -20.845 1.00 54.22 120 ASP A C 1
ATOM 910 O O . ASP A 1 120 ? -9.931 1.023 -21.411 1.00 54.22 120 ASP A O 1
ATOM 914 N N . LYS A 1 121 ? -11.298 0.230 -19.819 1.00 50.19 121 LYS A N 1
ATOM 915 C CA . LYS A 1 121 ? -11.676 1.552 -19.291 1.00 50.19 121 LYS A CA 1
ATOM 916 C C . LYS A 1 121 ? -10.485 2.343 -18.738 1.00 50.19 121 LYS A C 1
ATOM 918 O O . LYS A 1 121 ? -10.442 3.558 -18.895 1.00 50.19 121 LYS A O 1
ATOM 923 N N . VAL A 1 122 ? -9.524 1.671 -18.105 1.00 50.03 122 VAL A N 1
ATOM 924 C CA . VAL A 1 122 ? -8.312 2.301 -17.557 1.00 50.03 122 VAL A CA 1
ATOM 925 C C . VAL A 1 122 ? -7.327 2.610 -18.685 1.00 50.03 122 VAL A C 1
ATOM 927 O O . VAL A 1 122 ? -6.737 3.689 -18.711 1.00 50.03 122 VAL A O 1
ATOM 930 N N . ARG A 1 123 ? -7.214 1.709 -19.670 1.00 55.94 123 ARG A N 1
ATOM 931 C CA . ARG A 1 123 ? -6.374 1.912 -20.858 1.00 55.94 123 ARG A CA 1
ATOM 932 C C . ARG A 1 123 ? -6.811 3.145 -21.660 1.00 55.94 123 ARG A C 1
ATOM 934 O O . ARG A 1 123 ? -5.972 3.970 -22.008 1.00 55.94 123 ARG A O 1
ATOM 941 N N . GLN A 1 124 ? -8.116 3.323 -21.891 1.00 48.66 124 GLN A N 1
ATOM 942 C CA . GLN A 1 124 ? -8.643 4.496 -22.606 1.00 48.66 124 GLN A CA 1
ATOM 943 C C . GLN A 1 124 ? -8.436 5.817 -21.849 1.00 48.66 124 GLN A C 1
ATOM 945 O O . GLN A 1 124 ? -8.135 6.839 -22.469 1.00 48.66 124 GLN A O 1
ATOM 950 N N . ALA A 1 125 ? -8.536 5.808 -20.518 1.00 45.28 125 ALA A N 1
ATOM 951 C CA . ALA A 1 125 ? -8.315 7.010 -19.717 1.00 45.28 125 ALA A CA 1
ATOM 952 C C . ALA A 1 125 ? -6.870 7.534 -19.839 1.00 45.28 125 ALA A C 1
ATOM 954 O O . ALA A 1 125 ? -6.667 8.742 -19.928 1.00 45.28 125 ALA A O 1
ATOM 955 N N . MET A 1 126 ? -5.872 6.645 -19.922 1.00 45.41 126 MET A N 1
ATOM 956 C CA . MET A 1 126 ? -4.462 7.047 -20.035 1.00 45.41 126 MET A CA 1
ATOM 957 C C . MET A 1 126 ? -4.045 7.474 -21.451 1.00 45.41 126 MET A C 1
ATOM 959 O O . MET A 1 126 ? -3.216 8.372 -21.594 1.00 45.41 126 MET A O 1
ATOM 963 N N . ILE A 1 127 ? -4.653 6.904 -22.499 1.00 48.12 127 ILE A N 1
ATOM 964 C CA . ILE A 1 127 ? -4.417 7.333 -23.893 1.00 48.12 127 ILE A CA 1
ATOM 965 C C . ILE A 1 127 ? -4.879 8.785 -24.096 1.00 48.12 127 ILE A C 1
ATOM 967 O O . ILE A 1 127 ? -4.202 9.569 -24.754 1.00 48.12 127 ILE A O 1
ATOM 971 N N . THR A 1 128 ? -5.990 9.181 -23.472 1.00 40.22 128 THR A N 1
ATOM 972 C CA . THR A 1 128 ? -6.529 10.548 -23.598 1.00 40.22 128 THR A CA 1
ATOM 973 C C . THR A 1 128 ? -5.665 11.615 -22.903 1.00 40.22 128 THR A C 1
ATOM 975 O O . THR A 1 128 ? -5.771 12.786 -23.236 1.00 40.22 128 THR A O 1
ATOM 978 N N . MET A 1 129 ? -4.791 11.242 -21.958 1.00 34.16 129 MET A N 1
ATOM 979 C CA . MET A 1 129 ? -3.884 12.184 -21.272 1.00 34.16 129 MET A CA 1
ATOM 980 C C . MET A 1 129 ? -2.563 12.435 -22.018 1.00 34.16 129 MET A C 1
ATOM 982 O O . MET A 1 129 ? -1.777 13.278 -21.592 1.00 34.16 129 MET A O 1
ATOM 986 N N . THR A 1 130 ? -2.295 11.697 -23.099 1.00 37.88 130 THR A N 1
ATOM 987 C CA . THR A 1 130 ? -1.064 11.809 -23.905 1.00 37.88 130 THR A CA 1
ATOM 988 C C . THR A 1 130 ? -1.309 12.337 -25.324 1.00 37.88 130 THR A C 1
ATOM 990 O O . THR A 1 130 ? -0.357 12.414 -26.102 1.00 37.88 130 THR A O 1
ATOM 993 N N . ALA A 1 131 ? -2.552 12.716 -25.647 1.00 35.72 131 ALA A N 1
ATOM 994 C CA . ALA A 1 131 ? -2.962 13.303 -26.926 1.00 35.72 131 ALA A CA 1
ATOM 995 C C . ALA A 1 131 ? -3.100 14.830 -26.850 1.00 35.72 131 ALA A C 1
ATOM 997 O O . ALA A 1 131 ? -3.567 15.329 -25.801 1.00 35.72 131 ALA A O 1
#

Sequence (131 aa):
MNLSNFTFLLKKVIQSRDLDRVAGTIQSFMQLMPDDQVPLVVSTAIAQVVNEDPQTFTWLAQTTLSQTTVIKLGEVATQMASQQLTAQGFEGGKNFTAHPEGGIVVDKKALDALLEGLPDKVRQAMITMTA

Organism: NCBI:txid332963

pLDDT: mean 74.9, std 12.49, range [34.16, 91.12]